Protein AF-A0A957KNG7-F1 (afdb_monomer_lite)

Sequence (71 aa):
AGSTAVQEVAFTLANGMEYVKQAVAAGLDVDNFAPQLSFFFNAHNNILEEVAKFRAARRLWARIMRERFGA

Foldseek 3Di:
DDDDLVRQLVVQVVVVVVVLVVCVVVVDQSVVCVVVDDDDDDDDPPVVVSVVSVVVSVVVNVCCCCVPVVD

Secondary structure (DSSP, 8-state):
----HHHHHHHHHHHHHHHHHHHHHTT--HHHHGGG--------S-HHHHHHHHHHHHHHHHHHHHHHH--

Structure (mmCIF, N/CA/C/O backbone):
data_AF-A0A957KNG7-F1
#
_entry.id   AF-A0A957KNG7-F1
#
loop_
_atom_site.group_PDB
_atom_site.id
_atom_site.type_symbol
_atom_site.label_atom_id
_atom_site.label_alt_id
_atom_site.label_comp_id
_atom_site.label_asym_id
_atom_site.label_entity_id
_atom_site.label_seq_id
_atom_site.pdbx_PDB_ins_code
_atom_site.Cartn_x
_atom_site.Cartn_y
_atom_site.Cartn_z
_atom_site.occupancy
_atom_site.B_iso_or_equiv
_atom_site.auth_seq_id
_atom_site.auth_comp_id
_atom_site.auth_asym_id
_atom_site.auth_atom_id
_atom_site.pdbx_PDB_model_num
ATOM 1 N N . ALA A 1 1 ? 12.450 -14.687 -6.157 1.00 81.62 1 ALA A N 1
ATOM 2 C CA . ALA A 1 1 ? 11.464 -15.665 -6.669 1.00 81.62 1 ALA A CA 1
ATOM 3 C C . ALA A 1 1 ? 11.150 -15.514 -8.167 1.00 81.62 1 ALA A C 1
ATOM 5 O O . ALA A 1 1 ? 10.504 -16.399 -8.703 1.00 81.62 1 ALA A O 1
ATOM 6 N N . GLY A 1 2 ? 11.605 -14.451 -8.858 1.00 91.31 2 GLY A N 1
ATOM 7 C CA . GLY A 1 2 ? 11.383 -14.290 -10.307 1.00 91.31 2 GLY A CA 1
ATOM 8 C C . GLY A 1 2 ? 10.104 -13.534 -10.688 1.00 91.31 2 GLY A C 1
ATOM 9 O O . GLY A 1 2 ? 9.642 -13.662 -11.815 1.00 91.31 2 GLY A O 1
ATOM 10 N N . SER A 1 3 ? 9.519 -12.761 -9.765 1.00 95.62 3 SER A N 1
ATOM 11 C CA . SER A 1 3 ? 8.362 -11.906 -10.049 1.00 95.62 3 SER A CA 1
ATOM 12 C C . SER A 1 3 ? 8.735 -10.716 -10.933 1.00 95.62 3 SER A C 1
ATOM 14 O O . SER A 1 3 ? 9.804 -10.130 -10.778 1.00 95.62 3 SER A O 1
ATOM 16 N N . THR A 1 4 ? 7.808 -10.308 -11.795 1.00 95.75 4 THR A N 1
ATOM 17 C CA . THR A 1 4 ? 7.857 -9.011 -12.488 1.00 95.75 4 THR A CA 1
ATOM 18 C C . THR A 1 4 ? 7.683 -7.847 -11.503 1.00 95.75 4 THR A C 1
ATOM 20 O O . THR A 1 4 ? 7.136 -8.030 -10.413 1.00 95.75 4 THR A O 1
ATOM 23 N N . ALA A 1 5 ? 8.068 -6.629 -11.903 1.00 95.25 5 ALA A N 1
ATOM 24 C CA . ALA A 1 5 ? 7.874 -5.412 -11.105 1.00 95.25 5 ALA A CA 1
ATOM 25 C C . ALA A 1 5 ? 6.402 -5.192 -10.698 1.00 95.25 5 ALA A C 1
ATOM 27 O O . ALA A 1 5 ? 6.105 -4.810 -9.565 1.00 95.25 5 ALA A O 1
ATOM 28 N N . VAL A 1 6 ? 5.465 -5.479 -11.609 1.00 96.88 6 VAL A N 1
ATOM 29 C CA . VAL A 1 6 ? 4.021 -5.376 -11.346 1.00 96.88 6 VAL A CA 1
ATOM 30 C C . VAL A 1 6 ? 3.579 -6.396 -10.299 1.00 96.88 6 VAL A C 1
ATOM 32 O O . VAL A 1 6 ? 2.859 -6.039 -9.369 1.00 96.88 6 VAL A O 1
ATOM 35 N N . GLN A 1 7 ? 4.020 -7.650 -10.427 1.00 97.69 7 GLN A N 1
ATOM 36 C CA . GLN A 1 7 ? 3.705 -8.707 -9.461 1.00 97.69 7 GLN A CA 1
ATOM 37 C C . GLN A 1 7 ? 4.270 -8.389 -8.077 1.00 97.69 7 GLN A C 1
ATOM 39 O O . GLN A 1 7 ? 3.560 -8.537 -7.088 1.00 97.69 7 GLN A O 1
ATOM 44 N N . GLU A 1 8 ? 5.512 -7.908 -8.003 1.00 97.88 8 GLU A N 1
ATOM 45 C CA . GLU A 1 8 ? 6.137 -7.511 -6.742 1.00 97.88 8 GLU A CA 1
ATOM 46 C C . GLU A 1 8 ? 5.300 -6.450 -6.014 1.00 97.88 8 GLU A C 1
ATOM 48 O O . GLU A 1 8 ? 4.954 -6.635 -4.846 1.00 97.88 8 GLU A O 1
ATOM 53 N N . VAL A 1 9 ? 4.910 -5.369 -6.702 1.00 97.94 9 VAL A N 1
ATOM 54 C CA . VAL A 1 9 ? 4.051 -4.327 -6.114 1.00 97.94 9 VAL A CA 1
ATOM 55 C C . VAL A 1 9 ? 2.686 -4.883 -5.729 1.00 97.94 9 VAL A C 1
ATOM 57 O O . VAL A 1 9 ? 2.228 -4.638 -4.615 1.00 97.94 9 VAL A O 1
ATOM 60 N N . ALA A 1 10 ? 2.037 -5.636 -6.617 1.00 98.25 10 ALA A N 1
ATOM 61 C CA . ALA A 1 10 ? 0.699 -6.161 -6.369 1.00 98.25 10 ALA A CA 1
ATOM 62 C C . ALA A 1 10 ? 0.666 -7.072 -5.135 1.00 98.25 10 ALA A C 1
ATOM 64 O O . ALA A 1 10 ? -0.167 -6.873 -4.253 1.00 98.25 10 ALA A O 1
ATOM 65 N N . PHE A 1 11 ? 1.592 -8.026 -5.038 1.00 98.25 11 PHE A N 1
ATOM 66 C CA . PHE A 1 11 ? 1.648 -8.964 -3.917 1.00 98.25 11 PHE A CA 1
ATOM 67 C C . PHE A 1 11 ? 2.039 -8.271 -2.615 1.00 98.25 11 PHE A C 1
ATOM 69 O O . PHE A 1 11 ? 1.443 -8.531 -1.573 1.00 98.25 11 PHE A O 1
ATOM 76 N N . THR A 1 12 ? 2.985 -7.333 -2.674 1.00 98.38 12 THR A N 1
ATOM 77 C CA . THR A 1 12 ? 3.427 -6.587 -1.491 1.00 98.38 12 THR A CA 1
ATOM 78 C C . THR A 1 12 ? 2.301 -5.728 -0.919 1.00 98.38 12 THR A C 1
ATOM 80 O O . THR A 1 12 ? 2.047 -5.765 0.284 1.00 98.38 12 THR A O 1
ATOM 83 N N . LEU A 1 13 ? 1.579 -4.990 -1.770 1.00 98.44 13 LEU A N 1
ATOM 84 C CA . LEU A 1 13 ? 0.443 -4.181 -1.325 1.00 98.44 13 LEU A CA 1
ATOM 85 C C . LEU A 1 13 ? -0.739 -5.053 -0.882 1.00 98.44 13 LEU A C 1
ATOM 87 O O . LEU A 1 13 ? -1.420 -4.685 0.070 1.00 98.44 13 LEU A O 1
ATOM 91 N N . ALA A 1 14 ? -0.967 -6.209 -1.514 1.00 98.56 14 ALA A N 1
ATOM 92 C CA . ALA A 1 14 ? -1.978 -7.167 -1.066 1.00 98.56 14 ALA A CA 1
ATOM 93 C C . ALA A 1 14 ? -1.692 -7.676 0.354 1.00 98.56 14 ALA A C 1
ATOM 95 O O . ALA A 1 14 ? -2.582 -7.644 1.202 1.00 98.56 14 ALA A O 1
ATOM 96 N N . ASN A 1 15 ? -0.443 -8.049 0.638 1.00 98.56 15 ASN A N 1
ATOM 97 C CA . ASN A 1 15 ? -0.027 -8.452 1.980 1.00 98.56 15 ASN A CA 1
ATOM 98 C C . ASN A 1 15 ? -0.177 -7.299 2.983 1.00 98.56 15 ASN A C 1
ATOM 100 O O . ASN A 1 15 ? -0.724 -7.496 4.064 1.00 98.56 15 ASN A O 1
ATOM 104 N N . GLY A 1 16 ? 0.246 -6.085 2.612 1.00 98.25 16 GLY A N 1
ATOM 105 C CA . GLY A 1 16 ? 0.078 -4.889 3.443 1.00 98.25 16 GLY A CA 1
ATOM 106 C C . GLY A 1 16 ? -1.387 -4.616 3.799 1.00 98.25 16 GLY A C 1
ATOM 107 O O . GLY A 1 16 ? -1.699 -4.369 4.960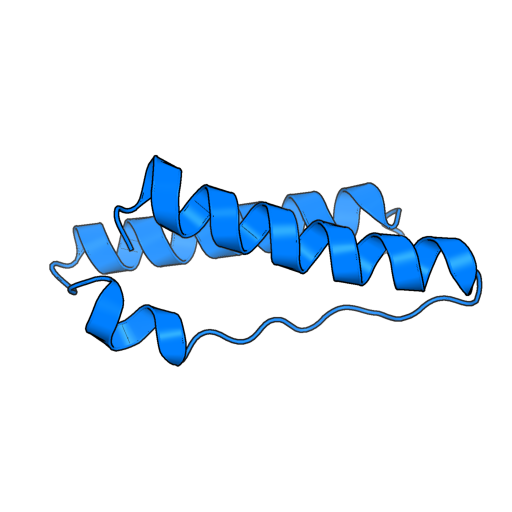 1.00 98.25 16 GLY A O 1
ATOM 108 N N . MET A 1 17 ? -2.296 -4.722 2.824 1.00 98.44 17 MET A N 1
ATOM 109 C CA . MET A 1 17 ? -3.737 -4.581 3.063 1.00 98.44 17 MET A CA 1
ATOM 110 C C . MET A 1 17 ? -4.273 -5.638 4.028 1.00 98.44 17 MET A C 1
ATOM 112 O O . MET A 1 17 ? -5.081 -5.300 4.888 1.00 98.44 17 MET A O 1
ATOM 116 N N . GLU A 1 18 ? -3.845 -6.898 3.904 1.00 98.56 18 GLU A N 1
ATOM 117 C CA . GLU A 1 18 ? -4.306 -7.947 4.817 1.00 98.56 18 GLU A CA 1
ATOM 118 C C . GLU A 1 18 ? -3.789 -7.703 6.241 1.00 98.56 18 GLU A C 1
ATOM 120 O O . GLU A 1 18 ? -4.565 -7.825 7.183 1.00 98.56 18 GLU A O 1
ATOM 125 N N . TYR A 1 19 ? -2.544 -7.246 6.420 1.00 98.25 19 TYR A N 1
ATOM 126 C CA . TYR A 1 19 ? -2.047 -6.860 7.746 1.00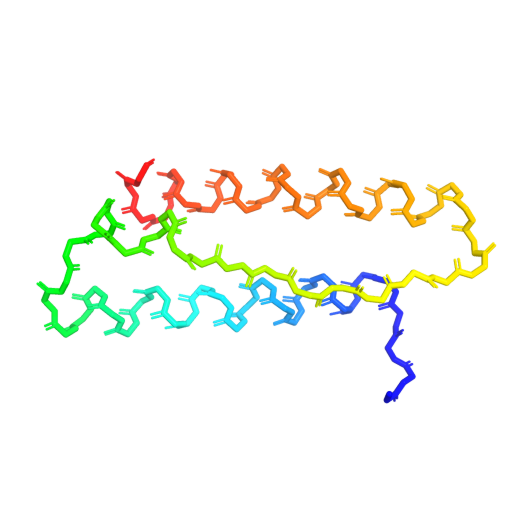 98.25 19 TYR A CA 1
ATOM 127 C C . TYR A 1 19 ? -2.848 -5.714 8.368 1.00 98.25 19 TYR A C 1
ATOM 129 O O . TYR A 1 19 ? -3.252 -5.820 9.525 1.00 98.25 19 TYR A O 1
ATOM 137 N N . VAL A 1 20 ? -3.123 -4.648 7.607 1.00 98.38 20 VAL A N 1
ATOM 138 C CA . VAL A 1 20 ? -3.945 -3.523 8.088 1.00 98.38 20 VAL A CA 1
ATOM 139 C C . VAL A 1 20 ? -5.338 -4.013 8.472 1.00 98.38 20 VAL A C 1
ATOM 141 O O . VAL A 1 20 ? -5.823 -3.710 9.559 1.00 98.38 20 VAL A O 1
ATOM 144 N N . LYS A 1 21 ? -5.966 -4.825 7.618 1.00 98.31 21 LYS A N 1
ATOM 145 C CA . LYS A 1 21 ? -7.287 -5.402 7.876 1.00 98.31 21 LYS A CA 1
ATOM 146 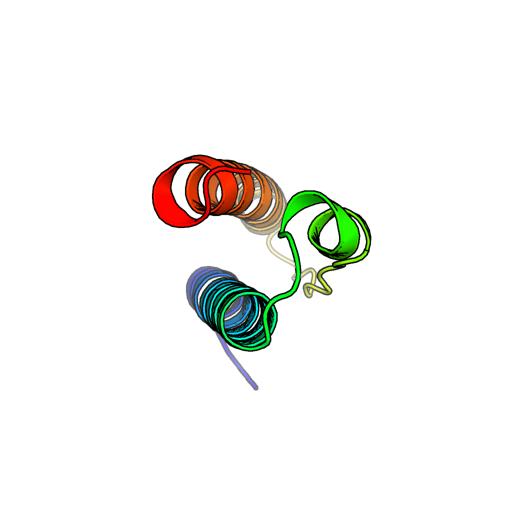C C . LYS A 1 21 ? -7.308 -6.245 9.154 1.00 98.31 21 LYS A C 1
ATOM 148 O O . LYS A 1 21 ? -8.248 -6.114 9.93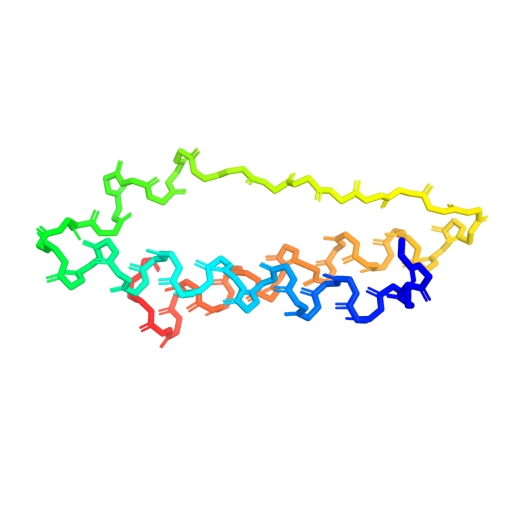1 1.00 98.31 21 LYS A O 1
ATOM 153 N N . GLN A 1 22 ? -6.298 -7.085 9.383 1.00 98.50 22 GLN A N 1
ATOM 154 C CA . GLN A 1 22 ? -6.211 -7.908 10.595 1.00 98.50 22 GLN A CA 1
ATOM 155 C C . GLN A 1 22 ? -5.958 -7.062 11.850 1.00 98.50 22 GLN A C 1
ATOM 157 O O . GLN A 1 22 ? -6.575 -7.309 12.881 1.00 98.50 22 GLN A O 1
ATOM 162 N N . ALA A 1 23 ? -5.114 -6.031 11.766 1.00 97.94 23 ALA A N 1
ATOM 163 C CA . ALA A 1 23 ? -4.875 -5.104 12.871 1.00 97.94 23 ALA A CA 1
ATOM 164 C C . ALA A 1 23 ? -6.148 -4.329 13.260 1.00 97.94 23 ALA A C 1
ATOM 166 O O . ALA A 1 23 ? -6.494 -4.267 14.440 1.00 97.94 23 ALA A O 1
ATOM 167 N N . VAL A 1 24 ? -6.893 -3.823 12.273 1.00 97.69 24 VAL A N 1
ATOM 168 C CA . VAL A 1 24 ? -8.194 -3.174 12.499 1.00 97.69 24 VAL A CA 1
ATOM 169 C C . VAL A 1 24 ? -9.210 -4.163 13.078 1.00 97.69 24 VAL A C 1
ATOM 171 O O . VAL A 1 24 ? -9.911 -3.834 14.031 1.00 97.69 24 VAL A O 1
ATOM 174 N N . ALA A 1 25 ? -9.264 -5.398 12.568 1.00 97.81 25 ALA A N 1
ATOM 175 C CA . ALA A 1 25 ? -10.134 -6.444 13.114 1.00 97.81 25 ALA A CA 1
ATOM 176 C C . ALA A 1 25 ? -9.784 -6.819 14.568 1.00 97.81 25 ALA A C 1
ATOM 178 O O . ALA A 1 25 ? -10.667 -7.213 15.326 1.00 97.81 25 ALA A O 1
ATOM 179 N N . ALA A 1 26 ? -8.522 -6.653 14.974 1.00 98.06 26 ALA A N 1
ATOM 180 C CA . ALA A 1 26 ? -8.065 -6.805 16.354 1.00 98.06 26 ALA A CA 1
ATOM 181 C C . ALA A 1 26 ? -8.369 -5.580 17.247 1.00 98.06 26 ALA A C 1
ATOM 183 O O . ALA A 1 26 ? -8.000 -5.576 18.420 1.00 98.06 26 ALA A O 1
ATOM 184 N N . GLY A 1 27 ? -9.043 -4.553 16.717 1.00 97.56 27 GLY A N 1
ATOM 185 C CA . GLY A 1 27 ? -9.448 -3.353 17.453 1.00 97.56 27 GLY A CA 1
ATOM 186 C C . GLY A 1 27 ? -8.397 -2.243 17.496 1.00 97.56 27 GLY A C 1
ATOM 187 O O . GLY A 1 27 ? -8.546 -1.309 18.282 1.00 97.56 27 GLY A O 1
ATOM 188 N N . LEU A 1 28 ? -7.336 -2.324 16.685 1.00 97.88 28 LEU A N 1
ATOM 189 C CA . LEU A 1 28 ? -6.350 -1.251 16.579 1.00 97.88 28 LEU A CA 1
ATOM 190 C C . LEU A 1 28 ? -6.858 -0.146 15.650 1.00 97.88 28 LEU A C 1
ATOM 192 O O . LEU A 1 28 ? -7.287 -0.411 14.528 1.00 97.88 28 LEU A O 1
ATOM 196 N N . ASP A 1 29 ? -6.745 1.097 16.105 1.00 97.19 29 ASP A N 1
ATOM 197 C CA . ASP A 1 29 ? -6.969 2.272 15.267 1.00 97.19 29 ASP A CA 1
ATOM 198 C C . ASP A 1 29 ? -5.849 2.397 14.222 1.00 97.19 29 ASP A C 1
ATOM 200 O O . ASP A 1 29 ? -4.659 2.328 14.555 1.00 97.19 29 ASP A O 1
ATOM 204 N N . VAL A 1 30 ? -6.239 2.559 12.958 1.00 97.50 30 VAL A N 1
ATOM 205 C CA . VAL A 1 30 ? -5.340 2.570 11.802 1.00 97.50 30 VAL A CA 1
ATOM 206 C C . VAL A 1 30 ? -4.287 3.670 11.907 1.00 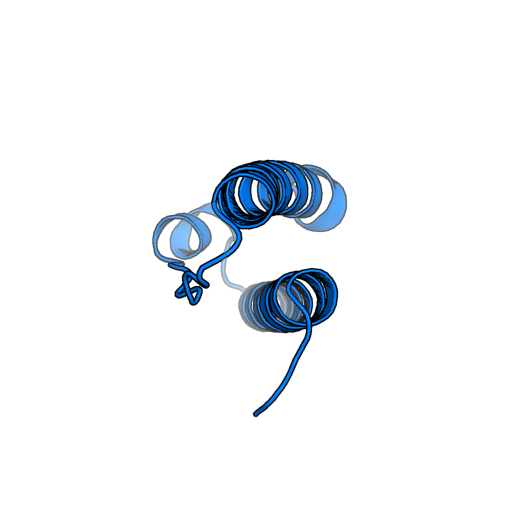97.50 30 VAL A C 1
ATOM 208 O O . VAL A 1 30 ? -3.117 3.412 11.613 1.00 97.50 30 VAL A O 1
ATOM 211 N N . ASP A 1 31 ? -4.654 4.841 12.423 1.00 97.19 31 ASP A N 1
ATOM 212 C CA . ASP A 1 31 ? -3.757 5.997 12.518 1.00 97.19 31 ASP A CA 1
ATOM 213 C C . ASP A 1 31 ? -2.651 5.805 13.562 1.00 97.19 31 ASP A C 1
ATOM 215 O O . ASP A 1 31 ? -1.580 6.408 13.465 1.00 97.19 31 ASP A O 1
ATOM 219 N N . ASN A 1 32 ? -2.852 4.899 14.524 1.00 96.94 32 ASN A N 1
ATOM 220 C CA . ASN A 1 32 ? -1.858 4.609 15.555 1.00 96.94 32 ASN A CA 1
ATOM 221 C C . ASN A 1 32 ? -0.728 3.699 15.051 1.00 96.94 32 ASN A C 1
ATOM 223 O O . ASN A 1 32 ? 0.417 3.832 15.498 1.00 96.94 32 ASN A O 1
ATOM 227 N N . PHE A 1 33 ? -1.023 2.765 14.137 1.00 96.88 33 PHE A N 1
ATOM 228 C CA . PHE A 1 33 ? -0.039 1.772 13.686 1.00 96.88 33 PHE A CA 1
ATOM 229 C C . PHE A 1 33 ? 0.408 1.946 12.232 1.00 96.88 33 PHE A C 1
ATOM 231 O O . PHE A 1 33 ? 1.546 1.601 11.914 1.00 96.88 33 PHE A O 1
ATOM 238 N N . ALA A 1 34 ? -0.426 2.486 11.339 1.00 96.88 34 ALA A N 1
ATOM 239 C CA . ALA A 1 34 ? -0.072 2.634 9.928 1.00 96.88 34 ALA A CA 1
ATOM 240 C C . ALA A 1 34 ? 1.212 3.457 9.689 1.00 96.88 34 ALA A C 1
ATOM 242 O O . ALA A 1 34 ? 1.996 3.047 8.828 1.00 96.88 34 ALA A O 1
ATOM 243 N N . PRO A 1 35 ? 1.517 4.532 10.453 1.00 96.75 35 PRO A N 1
ATOM 244 C CA . PRO A 1 35 ? 2.781 5.266 10.316 1.00 96.75 35 PRO A CA 1
ATOM 245 C C . PRO A 1 35 ? 4.038 4.440 10.631 1.00 96.75 35 PRO A C 1
ATOM 247 O O . PRO A 1 35 ? 5.141 4.836 10.261 1.00 96.75 35 PRO A O 1
ATOM 250 N N . GLN A 1 36 ? 3.884 3.302 11.313 1.00 96.50 36 GLN A N 1
ATOM 251 C CA . GLN A 1 36 ? 4.978 2.397 11.678 1.00 96.50 36 GLN A CA 1
ATOM 252 C C . GLN A 1 36 ? 5.228 1.325 10.606 1.00 96.50 36 GLN A C 1
ATOM 254 O O . GLN A 1 36 ? 6.231 0.610 10.662 1.00 96.50 36 GLN A O 1
ATOM 259 N N . LEU A 1 37 ? 4.335 1.198 9.617 1.00 97.19 37 LEU A N 1
ATOM 260 C CA . LEU A 1 37 ? 4.503 0.257 8.518 1.00 97.19 37 LEU A CA 1
ATOM 261 C C . LEU A 1 37 ? 5.592 0.747 7.562 1.00 97.19 37 LEU A C 1
ATOM 263 O O . LEU A 1 37 ? 5.581 1.882 7.087 1.00 97.19 37 LEU A O 1
ATOM 267 N N . SER A 1 38 ? 6.508 -0.155 7.222 1.00 97.44 38 SER A N 1
ATOM 268 C CA . SER A 1 38 ? 7.518 0.069 6.194 1.00 97.44 38 SER A CA 1
ATOM 269 C C . SER A 1 38 ? 7.437 -1.015 5.126 1.00 97.44 38 SER A C 1
ATOM 271 O O . SER A 1 38 ? 7.008 -2.140 5.380 1.00 97.44 38 SER A O 1
ATOM 273 N N . PHE A 1 39 ? 7.838 -0.657 3.909 1.00 97.75 39 PHE A N 1
ATOM 274 C CA . PHE A 1 39 ? 7.894 -1.576 2.782 1.00 97.75 39 PHE A CA 1
ATOM 275 C C . PHE A 1 39 ? 9.334 -1.764 2.338 1.00 97.75 39 PHE A C 1
ATOM 277 O O . PHE A 1 39 ? 10.105 -0.806 2.270 1.00 97.75 39 PHE A O 1
ATOM 284 N N . PHE A 1 40 ? 9.660 -2.996 1.968 1.00 97.50 40 PHE A N 1
ATOM 285 C CA . PHE A 1 40 ? 10.933 -3.347 1.368 1.00 97.50 40 PHE A CA 1
ATOM 286 C C . PHE A 1 40 ? 10.686 -3.867 -0.046 1.00 97.50 40 PHE A C 1
ATOM 288 O O . PHE A 1 40 ? 9.989 -4.861 -0.234 1.00 97.50 40 PHE A O 1
ATOM 295 N N . PHE A 1 41 ? 11.236 -3.163 -1.030 1.00 96.19 41 PHE A N 1
ATOM 296 C CA . PHE A 1 41 ? 11.144 -3.511 -2.442 1.00 96.19 41 PHE A CA 1
ATOM 297 C C . PHE A 1 41 ? 12.545 -3.726 -3.002 1.00 96.19 41 PHE A C 1
ATOM 299 O O . PHE A 1 41 ? 13.493 -3.046 -2.603 1.00 96.19 41 PHE A O 1
ATOM 306 N N . ASN A 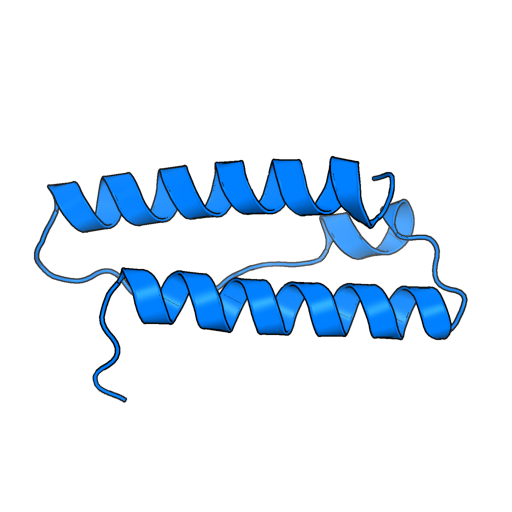1 42 ? 12.658 -4.621 -3.973 1.00 93.81 42 ASN A N 1
ATOM 307 C CA . ASN A 1 42 ? 13.866 -4.777 -4.758 1.00 93.81 42 ASN A CA 1
ATOM 308 C C . ASN A 1 42 ? 14.045 -3.605 -5.739 1.00 93.81 42 ASN A C 1
ATOM 310 O O . ASN A 1 42 ? 13.074 -2.941 -6.097 1.00 93.81 42 ASN A O 1
ATOM 314 N N . ALA A 1 43 ? 15.270 -3.379 -6.214 1.00 93.88 43 ALA A N 1
ATOM 315 C CA . ALA A 1 43 ? 15.565 -2.481 -7.329 1.00 93.88 43 ALA A CA 1
ATOM 316 C C . ALA A 1 43 ? 16.321 -3.259 -8.415 1.00 93.88 43 ALA A C 1
ATOM 318 O O . ALA A 1 43 ? 17.437 -3.727 -8.190 1.00 93.88 43 ALA A O 1
ATOM 319 N N . HIS A 1 44 ? 15.702 -3.429 -9.583 1.00 90.38 44 HIS A N 1
ATOM 320 C CA . HIS A 1 44 ? 16.313 -4.099 -10.734 1.00 90.38 44 HIS A CA 1
ATOM 321 C C . HIS A 1 44 ? 17.049 -3.123 -11.674 1.00 90.38 44 HIS A C 1
ATOM 323 O O . HIS A 1 44 ? 17.096 -1.915 -11.461 1.00 90.38 44 HIS A O 1
ATOM 329 N N . ASN A 1 45 ? 17.624 -3.659 -12.755 1.00 93.25 45 ASN A N 1
ATOM 330 C CA . ASN A 1 45 ? 18.444 -2.897 -13.704 1.00 93.25 45 ASN A CA 1
ATOM 331 C C . ASN A 1 45 ? 17.633 -1.992 -14.652 1.00 93.25 45 ASN A C 1
ATOM 333 O O . ASN A 1 45 ? 18.214 -1.158 -15.346 1.00 93.25 45 ASN A O 1
ATOM 337 N N . ASN A 1 46 ? 16.303 -2.134 -14.711 1.00 93.94 46 ASN A N 1
ATOM 338 C CA . ASN A 1 46 ? 15.455 -1.281 -15.545 1.00 93.94 46 ASN A CA 1
ATOM 339 C C . ASN A 1 46 ? 15.123 0.033 -14.821 1.00 93.94 46 ASN A C 1
ATOM 341 O O . ASN A 1 46 ? 14.067 0.176 -14.211 1.00 93.94 46 ASN A O 1
ATOM 345 N N . ILE A 1 47 ? 16.037 1.003 -14.896 1.00 95.38 47 ILE A N 1
ATOM 346 C CA . ILE A 1 47 ? 15.989 2.249 -14.112 1.00 95.38 47 ILE A CA 1
ATOM 347 C C . ILE A 1 47 ? 14.631 2.962 -14.209 1.00 95.38 47 ILE A C 1
ATOM 349 O O . ILE A 1 47 ? 14.062 3.350 -13.189 1.00 95.38 47 ILE A O 1
ATOM 353 N N . LEU A 1 48 ? 14.094 3.147 -15.420 1.00 97.69 48 LEU A N 1
ATOM 354 C CA . LEU A 1 48 ? 12.852 3.907 -15.607 1.00 97.69 48 LEU A CA 1
ATOM 355 C C . LEU A 1 48 ? 11.632 3.159 -15.062 1.00 97.69 48 LEU A C 1
ATOM 357 O O . LEU A 1 48 ? 10.763 3.772 -14.439 1.00 97.69 48 LEU A O 1
ATOM 361 N N . GLU A 1 49 ? 11.581 1.844 -15.266 1.00 97.06 49 GLU A N 1
ATOM 362 C CA . GLU A 1 49 ? 10.521 0.999 -14.720 1.00 97.06 49 GLU A CA 1
ATOM 363 C C . GLU A 1 49 ? 10.571 0.968 -13.193 1.00 97.06 49 GLU A C 1
ATOM 365 O O . GLU A 1 49 ? 9.539 1.132 -12.553 1.00 97.06 49 GLU A O 1
ATOM 370 N N . GLU A 1 50 ? 11.756 0.863 -12.594 1.00 97.00 50 GLU A N 1
ATOM 371 C CA . GLU A 1 50 ? 11.929 0.863 -11.140 1.00 97.00 50 GLU A CA 1
ATOM 372 C C . GLU A 1 50 ? 11.525 2.207 -10.513 1.00 97.00 50 GLU A C 1
ATOM 374 O O . GLU A 1 50 ? 10.781 2.251 -9.527 1.00 97.00 50 GLU A O 1
ATOM 379 N N . VAL A 1 51 ? 11.900 3.332 -11.135 1.00 98.00 51 VAL A N 1
ATOM 380 C CA . VAL A 1 51 ? 11.425 4.662 -10.718 1.00 98.00 51 VAL A CA 1
ATOM 381 C C . VAL A 1 51 ? 9.898 4.749 -10.809 1.00 98.00 51 VAL A C 1
ATOM 383 O O . VAL A 1 51 ? 9.242 5.244 -9.881 1.00 98.00 51 VAL A O 1
ATOM 386 N N . ALA A 1 52 ? 9.306 4.265 -11.905 1.00 98.12 52 ALA A N 1
ATOM 387 C CA . ALA A 1 52 ? 7.857 4.235 -12.073 1.00 98.12 52 ALA A CA 1
ATOM 388 C C . ALA A 1 52 ? 7.186 3.338 -11.021 1.00 98.12 52 ALA A C 1
ATOM 390 O O . ALA A 1 52 ? 6.190 3.758 -10.423 1.00 98.12 52 ALA A O 1
ATOM 391 N N . LYS A 1 53 ? 7.766 2.168 -10.733 1.00 97.69 53 LYS A N 1
ATOM 392 C CA . LYS A 1 53 ? 7.314 1.192 -9.739 1.00 97.69 53 LYS A CA 1
ATOM 393 C C . LYS A 1 53 ? 7.213 1.820 -8.357 1.00 97.69 53 LYS A C 1
ATOM 395 O O . LYS A 1 53 ? 6.140 1.792 -7.759 1.00 97.69 53 LYS A O 1
ATOM 400 N N . PHE A 1 54 ? 8.270 2.474 -7.871 1.00 98.06 54 PHE A N 1
ATOM 401 C CA . PHE A 1 54 ? 8.251 3.097 -6.542 1.00 98.06 54 PHE A CA 1
ATOM 402 C C . PHE A 1 54 ? 7.244 4.249 -6.442 1.00 98.06 54 PHE A C 1
ATOM 404 O O . PHE A 1 54 ? 6.562 4.401 -5.425 1.00 98.06 54 PHE A O 1
ATOM 411 N N . ARG A 1 55 ? 7.108 5.063 -7.498 1.00 98.50 55 ARG A N 1
ATOM 412 C CA . ARG A 1 55 ? 6.106 6.144 -7.540 1.00 98.50 55 ARG A CA 1
ATOM 413 C C . ARG A 1 55 ? 4.682 5.588 -7.566 1.00 98.50 55 ARG A C 1
ATOM 415 O O . ARG A 1 55 ? 3.808 6.122 -6.882 1.00 98.50 55 ARG A O 1
ATOM 422 N N . ALA A 1 56 ? 4.454 4.527 -8.337 1.00 98.44 56 ALA A N 1
ATOM 423 C CA . ALA A 1 56 ? 3.174 3.840 -8.406 1.00 98.44 56 ALA A CA 1
ATOM 424 C C . ALA A 1 56 ? 2.819 3.201 -7.060 1.00 98.44 56 ALA A C 1
ATOM 426 O O . ALA A 1 56 ? 1.715 3.436 -6.580 1.00 98.44 56 ALA A O 1
ATOM 427 N N . ALA A 1 57 ? 3.757 2.497 -6.418 1.00 98.50 57 ALA A N 1
ATOM 428 C CA . ALA A 1 57 ? 3.560 1.869 -5.113 1.00 98.50 57 ALA A CA 1
ATOM 429 C C . ALA A 1 57 ? 3.111 2.887 -4.053 1.00 98.50 57 ALA A C 1
ATOM 431 O O . ALA A 1 57 ? 2.077 2.687 -3.422 1.00 98.50 57 ALA A O 1
ATOM 432 N N . ARG A 1 58 ? 3.803 4.033 -3.932 1.00 98.62 58 ARG A N 1
ATOM 433 C CA . ARG A 1 58 ? 3.404 5.104 -2.996 1.00 98.62 58 ARG A CA 1
ATOM 434 C C . ARG A 1 58 ? 2.013 5.659 -3.292 1.00 98.62 58 ARG A C 1
ATOM 436 O O . ARG A 1 58 ? 1.210 5.827 -2.379 1.00 98.62 58 ARG A O 1
ATOM 443 N N . ARG A 1 59 ? 1.711 5.941 -4.564 1.00 98.69 59 ARG A N 1
ATOM 444 C CA . ARG A 1 59 ? 0.406 6.493 -4.964 1.00 98.69 59 ARG A CA 1
ATOM 445 C C . ARG A 1 59 ? -0.733 5.503 -4.727 1.00 98.69 59 ARG A C 1
ATOM 447 O O . ARG A 1 59 ? -1.810 5.919 -4.312 1.00 98.69 59 ARG A O 1
ATOM 454 N N . LEU A 1 60 ? -0.511 4.226 -5.026 1.00 98.56 60 LEU A N 1
ATOM 455 C CA . LEU A 1 60 ? -1.488 3.167 -4.793 1.00 98.56 60 LEU A CA 1
ATOM 456 C C . LEU A 1 60 ? -1.722 2.979 -3.298 1.00 98.56 60 LEU A C 1
ATOM 458 O O . LEU A 1 60 ? -2.873 2.989 -2.882 1.00 98.56 60 LEU A O 1
ATOM 462 N N . TRP A 1 61 ? -0.658 2.898 -2.496 1.00 98.56 61 TRP A N 1
ATOM 463 C CA . TRP A 1 61 ? -0.775 2.754 -1.046 1.00 98.56 61 TRP A CA 1
ATOM 464 C C . TRP A 1 61 ? -1.538 3.916 -0.405 1.00 98.56 61 TRP A C 1
ATOM 466 O O . TRP A 1 61 ? -2.502 3.683 0.314 1.00 98.56 61 TRP A O 1
ATOM 476 N N . ALA A 1 62 ? -1.191 5.161 -0.748 1.00 98.50 62 ALA A N 1
ATOM 477 C CA . ALA A 1 62 ? -1.897 6.342 -0.248 1.00 98.50 62 ALA A CA 1
ATOM 478 C C . ALA A 1 62 ? -3.399 6.325 -0.591 1.00 98.50 62 ALA A C 1
ATOM 480 O O . ALA A 1 62 ? -4.230 6.681 0.239 1.00 98.50 62 ALA A O 1
ATOM 481 N N . ARG A 1 63 ? -3.764 5.893 -1.807 1.00 98.62 63 ARG A N 1
ATOM 482 C CA . ARG A 1 63 ? -5.175 5.745 -2.200 1.00 98.62 63 ARG A CA 1
ATOM 483 C C . ARG A 1 63 ? -5.864 4.621 -1.439 1.00 98.62 63 ARG A C 1
ATOM 485 O O . ARG A 1 63 ? -6.970 4.827 -0.969 1.00 98.62 63 ARG A O 1
ATOM 492 N N . ILE A 1 64 ? -5.216 3.465 -1.306 1.00 98.38 64 ILE A N 1
ATOM 493 C CA . ILE A 1 64 ? -5.749 2.304 -0.583 1.00 98.38 64 ILE A CA 1
ATOM 494 C C . ILE A 1 64 ? -6.038 2.661 0.877 1.00 98.38 64 ILE A C 1
ATOM 496 O O . ILE A 1 64 ? -7.149 2.410 1.334 1.00 98.38 64 ILE A O 1
ATOM 500 N N . MET A 1 65 ? -5.075 3.260 1.581 1.00 98.38 65 MET A N 1
ATOM 501 C CA . MET A 1 65 ? -5.229 3.641 2.989 1.00 98.38 65 MET A CA 1
ATOM 502 C C . MET A 1 65 ? -6.399 4.607 3.185 1.00 98.38 65 MET A C 1
ATOM 504 O O . MET A 1 65 ? -7.283 4.332 3.992 1.00 98.38 65 MET A O 1
ATOM 508 N N . ARG A 1 66 ? -6.487 5.640 2.342 1.00 98.12 66 ARG A N 1
ATOM 509 C CA . ARG A 1 66 ? -7.583 6.611 2.384 1.00 98.12 66 ARG A CA 1
ATOM 510 C C . ARG A 1 66 ? -8.943 6.022 2.013 1.00 98.12 66 ARG A C 1
ATOM 512 O O . ARG A 1 66 ? -9.930 6.242 2.699 1.00 98.12 66 ARG A O 1
ATOM 519 N N . GLU A 1 67 ? -9.022 5.305 0.895 1.00 98.06 67 GLU A N 1
ATOM 520 C CA . GLU A 1 67 ? -10.302 4.884 0.305 1.00 98.06 67 GLU A CA 1
ATOM 521 C C . GLU A 1 67 ? -10.864 3.609 0.943 1.00 98.06 67 GLU A C 1
ATOM 523 O O . GLU A 1 67 ? -12.077 3.420 0.935 1.00 98.06 67 GLU A O 1
ATOM 528 N N . ARG A 1 68 ? -10.011 2.722 1.474 1.00 97.25 68 ARG A N 1
ATOM 529 C CA . ARG A 1 68 ? -10.447 1.443 2.062 1.00 97.25 68 ARG A CA 1
ATOM 530 C C . ARG A 1 68 ? -10.388 1.404 3.580 1.00 97.25 68 ARG A C 1
ATOM 532 O O . ARG A 1 68 ? -11.174 0.669 4.167 1.00 97.25 68 ARG A O 1
ATOM 539 N N . PHE A 1 69 ? -9.461 2.135 4.192 1.00 96.69 69 PHE A N 1
ATOM 540 C CA . PHE A 1 69 ? -9.229 2.075 5.636 1.00 96.69 69 PHE A CA 1
ATOM 541 C C . PHE A 1 69 ? -9.530 3.391 6.358 1.00 96.69 69 PHE A C 1
ATOM 543 O O . PHE A 1 69 ? -9.505 3.404 7.581 1.00 96.69 69 PHE A O 1
ATOM 550 N N . GLY A 1 70 ? -9.871 4.460 5.628 1.00 94.69 70 GLY A N 1
ATOM 551 C CA . GLY A 1 70 ? -10.265 5.740 6.220 1.00 94.69 70 GLY A CA 1
ATOM 552 C C . GLY A 1 70 ? -9.137 6.478 6.942 1.00 94.69 70 GLY A C 1
ATOM 553 O O . GLY A 1 70 ? -9.441 7.336 7.762 1.00 94.69 70 GLY A O 1
ATOM 554 N N . ALA A 1 71 ? -7.884 6.128 6.635 1.00 91.00 71 ALA A N 1
ATOM 555 C CA . ALA A 1 71 ? -6.683 6.803 7.127 1.00 91.00 71 ALA A CA 1
ATOM 556 C C . ALA A 1 71 ? -6.329 8.060 6.309 1.00 91.00 71 ALA A C 1
ATOM 558 O O . ALA A 1 71 ? -6.842 8.210 5.170 1.00 91.00 71 ALA A O 1
#

pLDDT: mean 96.93, std 2.58, range [81.62, 98.69]

Radius of gyration: 13.31 Å; chains: 1; bounding box: 29×22×33 Å